Protein AF-Q9WVG3-F1 (afdb_monomer_lite)

pLDDT: mean 73.04, std 17.72, range [33.62, 93.12]

Radius of gyration: 22.83 Å; chains: 1; bounding box: 52×30×74 Å

Secondary structure (DSSP, 8-state):
-HHHHHHHHHHHHHHHHHHHHHHHHHHHHHHHHHHHHHHHHHHHHHHTTT-----S---------TTHHHHHHTTT--EEEEEEEEEGGGHHHHHHHHHHHHTTSEEEEEEE-SS-EEPTTT--EE-EEEEEEEEESHHHHHHHHHHHT-

Sequence (150 aa):
LEMQEQLQKLEVELREVTKNKEKLRKNLLELVEYTHMLRVTKTFLKRNVEFEPTYEEFPALESDSLLDYSCMQRLGAKLGFVSGLIQQGKVEAFERMLWRACKGYTIVTYAELDEALEDPETGEVIKWYVFLISFWGEQIGHKVKKICDC

Structure (mmCIF, N/CA/C/O backbone):
data_AF-Q9WVG3-F1
#
_entry.id   AF-Q9WVG3-F1
#
loop_
_atom_site.group_PDB
_atom_site.id
_atom_site.type_symbol
_atom_site.label_atom_id
_atom_site.label_alt_id
_atom_site.label_comp_id
_atom_site.label_asym_id
_atom_site.label_entity_id
_atom_site.label_seq_id
_atom_site.pdbx_PDB_ins_code
_atom_site.Cartn_x
_atom_site.Cartn_y
_atom_site.Cartn_z
_atom_site.occupancy
_atom_site.B_iso_or_equiv
_atom_site.auth_seq_id
_atom_site.auth_comp_id
_atom_site.auth_asym_id
_atom_site.auth_atom_id
_atom_site.pdbx_PDB_model_num
ATOM 1 N N . LEU A 1 1 ? -24.830 7.443 47.842 1.00 69.06 1 LEU A N 1
ATOM 2 C CA . LEU A 1 1 ? -23.564 8.131 47.511 1.00 69.06 1 LEU A CA 1
ATOM 3 C C . LEU A 1 1 ? -22.524 7.111 47.056 1.00 69.06 1 LEU A C 1
ATOM 5 O O . LEU A 1 1 ? -22.271 7.087 45.864 1.00 69.06 1 LEU A O 1
ATOM 9 N N . GLU A 1 2 ? -22.081 6.171 47.900 1.00 81.44 2 GLU A N 1
ATOM 10 C CA . GLU A 1 2 ? -21.137 5.101 47.489 1.00 81.44 2 GLU A CA 1
ATOM 11 C C . GLU A 1 2 ? -21.613 4.277 46.280 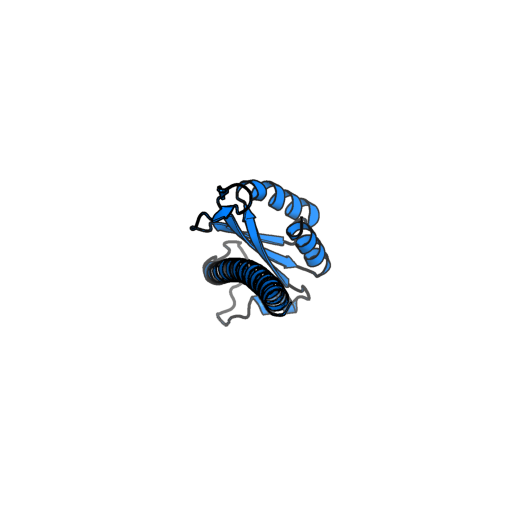1.00 81.44 2 GLU A C 1
ATOM 13 O O . GLU A 1 2 ? -20.867 4.056 45.332 1.00 81.44 2 GLU A O 1
ATOM 18 N N . MET A 1 3 ? -22.888 3.875 46.262 1.00 78.81 3 MET A N 1
ATOM 19 C CA . MET A 1 3 ? -23.456 3.096 45.151 1.00 78.81 3 MET A CA 1
ATOM 20 C C . MET A 1 3 ? -23.448 3.870 43.819 1.00 78.81 3 MET A C 1
ATOM 22 O O . MET A 1 3 ? -23.357 3.276 42.752 1.00 78.81 3 MET A O 1
ATOM 26 N N . GLN A 1 4 ? -23.519 5.202 43.883 1.00 80.38 4 GLN A N 1
ATOM 27 C CA . GLN A 1 4 ? -23.542 6.086 42.719 1.00 80.38 4 GLN A CA 1
ATOM 28 C C . GLN A 1 4 ? -22.118 6.332 42.193 1.00 80.38 4 GLN A C 1
ATOM 30 O O . GLN A 1 4 ? -21.905 6.319 40.984 1.00 80.38 4 GLN A O 1
ATOM 35 N N . GLU A 1 5 ? -21.135 6.444 43.092 1.00 87.19 5 GLU A N 1
ATOM 36 C CA . GLU A 1 5 ? -19.707 6.480 42.747 1.00 87.19 5 GLU A CA 1
ATOM 37 C C . GLU A 1 5 ? -19.227 5.161 42.131 1.00 87.19 5 GLU A C 1
ATOM 39 O O . GLU A 1 5 ? -18.489 5.174 41.147 1.00 87.19 5 GLU A O 1
ATOM 44 N N . GLN A 1 6 ? -19.675 4.013 42.654 1.00 85.81 6 GLN A N 1
ATOM 45 C CA . GLN A 1 6 ? -19.346 2.708 42.070 1.00 85.81 6 GLN A CA 1
ATOM 46 C C . GLN A 1 6 ? -19.910 2.547 4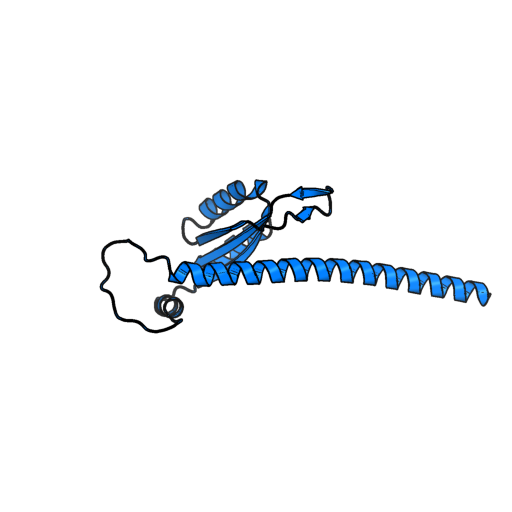0.657 1.00 85.81 6 GLN A C 1
ATOM 48 O O . GLN A 1 6 ? -19.218 2.039 39.776 1.00 85.81 6 GLN A O 1
ATOM 53 N N . LEU A 1 7 ? -21.136 3.018 40.422 1.00 86.75 7 LEU A N 1
ATOM 54 C CA . LEU A 1 7 ? -21.773 2.980 39.106 1.00 86.75 7 LEU A CA 1
ATOM 55 C C . LEU A 1 7 ? -21.022 3.870 38.106 1.00 86.75 7 LEU A C 1
ATOM 57 O O . LEU A 1 7 ? -20.718 3.435 36.999 1.00 86.75 7 LEU A O 1
ATOM 61 N N . GLN A 1 8 ? -20.637 5.076 38.531 1.00 88.56 8 GLN A N 1
ATOM 62 C CA . GLN A 1 8 ? -19.866 6.008 37.710 1.00 88.56 8 GLN A CA 1
ATOM 63 C C . GLN A 1 8 ? -18.463 5.467 37.391 1.00 88.56 8 GLN A C 1
ATOM 65 O O . GLN A 1 8 ? -17.984 5.608 36.267 1.00 88.56 8 GLN A O 1
ATOM 70 N N . LYS A 1 9 ? -17.822 4.783 38.347 1.00 89.81 9 LYS A N 1
ATOM 71 C CA . LYS A 1 9 ? -16.535 4.113 38.129 1.00 89.81 9 LYS A CA 1
ATOM 72 C C . LYS A 1 9 ? -16.651 2.959 37.129 1.00 89.81 9 LYS A C 1
ATOM 74 O O . LYS A 1 9 ? -15.851 2.895 36.199 1.00 89.81 9 LYS A O 1
ATOM 79 N N . LEU A 1 10 ? -17.664 2.097 37.271 1.00 85.88 10 LEU A N 1
ATOM 80 C CA . LEU A 1 10 ? -17.919 1.023 36.306 1.00 85.88 10 LEU A CA 1
ATOM 81 C C . LEU A 1 10 ? -18.215 1.571 34.905 1.00 85.88 10 LEU A C 1
ATOM 83 O O . LEU A 1 10 ? -17.767 0.989 33.924 1.00 85.88 10 LEU A O 1
ATOM 87 N N . GLU A 1 11 ? -18.946 2.682 34.791 1.00 89.75 11 GLU A N 1
ATOM 88 C CA . GLU A 1 11 ? -19.243 3.296 33.493 1.00 89.75 11 GLU A CA 1
ATOM 89 C C . GLU A 1 11 ? -17.966 3.778 32.786 1.00 89.75 11 GLU A C 1
ATOM 91 O O . GLU A 1 11 ? -17.796 3.566 31.581 1.00 89.75 11 GLU A O 1
ATOM 96 N N . VAL A 1 12 ? -17.043 4.391 33.534 1.00 91.62 12 VAL A N 1
ATOM 97 C CA . VAL A 1 12 ? -15.739 4.824 33.012 1.00 91.62 12 VAL A CA 1
ATOM 98 C C . VAL A 1 12 ? -14.903 3.620 32.582 1.00 91.62 12 VAL A C 1
ATOM 100 O O . VAL A 1 12 ? -14.422 3.596 31.450 1.00 91.62 12 VAL A O 1
ATOM 103 N N . GLU A 1 13 ? -14.795 2.592 33.426 1.00 91.38 13 GLU A N 1
ATOM 104 C CA . GLU A 1 13 ? -14.056 1.365 33.102 1.00 91.38 13 GLU A CA 1
ATOM 105 C C . GLU A 1 13 ? -14.631 0.672 31.858 1.00 91.38 13 GLU A C 1
ATOM 107 O O . GLU A 1 13 ? -13.891 0.272 30.959 1.00 91.38 13 GLU A O 1
ATOM 112 N N . LEU A 1 14 ? -15.958 0.583 31.740 1.00 88.12 14 LEU A N 1
ATOM 113 C CA . LEU A 1 14 ? -16.615 -0.054 30.599 1.00 88.12 14 LEU A CA 1
ATOM 114 C C . LEU A 1 14 ? -16.407 0.742 29.301 1.00 88.12 14 LEU A C 1
ATOM 116 O O . LEU A 1 14 ? -16.197 0.158 28.231 1.00 88.12 14 LEU A O 1
ATOM 120 N N . ARG A 1 15 ? -16.397 2.077 29.387 1.00 90.56 15 ARG A N 1
ATOM 121 C CA . ARG A 1 15 ? -16.074 2.970 28.264 1.00 90.56 15 ARG A CA 1
ATOM 122 C C . ARG A 1 15 ? -14.621 2.806 27.820 1.00 90.56 15 ARG A C 1
ATOM 124 O O . ARG A 1 15 ? -14.352 2.724 26.620 1.00 90.56 15 ARG A O 1
ATOM 131 N N . GLU A 1 16 ? -13.691 2.711 28.765 1.00 93.12 16 GLU A N 1
ATOM 132 C CA . GLU A 1 16 ? -12.275 2.466 28.483 1.00 93.12 16 GLU A CA 1
ATOM 133 C C . GLU A 1 16 ? -12.047 1.088 27.856 1.00 93.12 16 GLU A C 1
ATOM 135 O O . GLU A 1 16 ? -11.362 0.986 26.836 1.00 93.12 16 GLU A O 1
ATOM 140 N N . VAL A 1 17 ? -12.672 0.034 28.390 1.00 91.31 17 VAL A N 1
ATOM 141 C CA . VAL A 1 17 ? -12.598 -1.321 27.823 1.00 91.31 17 VAL A CA 1
ATOM 142 C C . VAL A 1 17 ? -13.161 -1.352 26.404 1.00 91.31 17 VAL A C 1
ATOM 144 O O . VAL A 1 17 ? -12.558 -1.965 25.523 1.00 91.31 17 VAL A O 1
ATOM 147 N N . THR A 1 18 ? -14.269 -0.656 26.144 1.00 90.88 18 THR A N 1
ATOM 148 C CA . THR A 1 18 ? -14.864 -0.580 24.800 1.00 90.88 18 THR A CA 1
ATOM 149 C C . THR A 1 18 ? -13.916 0.101 23.814 1.00 90.88 18 THR A C 1
ATOM 151 O O . THR A 1 18 ? -13.612 -0.458 22.759 1.00 90.88 18 THR A O 1
ATOM 154 N N . LYS A 1 19 ? -13.347 1.249 24.196 1.00 92.31 19 LYS A N 1
ATOM 155 C CA . LYS A 1 19 ? -12.348 1.960 23.389 1.00 92.31 19 LYS A CA 1
ATOM 156 C C . LYS A 1 19 ? -11.106 1.102 23.124 1.00 92.31 19 LYS A C 1
ATOM 158 O O . LYS A 1 19 ? -10.579 1.085 22.011 1.00 92.31 19 LYS A O 1
ATOM 163 N N . ASN A 1 20 ? -10.644 0.364 24.132 1.00 91.75 20 ASN A N 1
ATOM 164 C CA . ASN A 1 20 ? -9.507 -0.542 24.000 1.00 91.75 20 ASN A CA 1
ATOM 165 C C . ASN A 1 20 ? -9.821 -1.700 23.048 1.00 91.75 20 ASN A C 1
ATOM 167 O O . ASN A 1 20 ? -8.998 -2.011 22.190 1.00 91.75 20 ASN A O 1
ATOM 171 N N . LYS A 1 21 ? -11.017 -2.293 23.140 1.00 89.94 21 LYS A N 1
ATOM 172 C CA . LYS A 1 21 ? -11.489 -3.348 22.233 1.00 89.94 21 LYS A CA 1
ATOM 173 C C . LYS A 1 21 ? -11.512 -2.875 20.780 1.00 89.94 21 LYS A C 1
ATOM 175 O O . LYS A 1 21 ? -11.033 -3.591 19.904 1.00 89.94 21 LYS A O 1
ATOM 180 N N . GLU A 1 22 ? -12.038 -1.682 20.517 1.00 89.00 22 GLU A N 1
ATOM 181 C CA . GLU A 1 22 ? -12.064 -1.102 19.168 1.00 89.00 22 GLU A CA 1
ATOM 182 C C . GLU A 1 22 ? -10.653 -0.872 18.623 1.00 89.00 22 GLU A C 1
ATOM 184 O O . GLU A 1 22 ? -10.357 -1.247 17.488 1.00 89.00 22 GLU A O 1
ATOM 189 N N . LYS A 1 23 ? -9.755 -0.321 19.448 1.00 88.56 23 LYS A N 1
ATOM 190 C CA . LYS A 1 23 ? -8.351 -0.113 19.075 1.00 88.56 23 LYS A CA 1
ATOM 191 C C . LYS A 1 23 ? -7.642 -1.433 18.764 1.00 88.56 23 LYS A C 1
ATOM 193 O O . LYS A 1 23 ? -6.954 -1.533 17.755 1.00 88.56 23 LYS A O 1
ATOM 198 N N . LEU A 1 24 ? -7.840 -2.455 19.598 1.00 88.00 24 LEU A N 1
ATOM 199 C CA . LEU A 1 24 ? -7.306 -3.800 19.372 1.00 88.00 24 LEU A CA 1
ATOM 200 C C . LEU A 1 24 ? -7.822 -4.406 18.066 1.00 88.00 24 LEU A C 1
ATOM 202 O O . LEU A 1 24 ? -7.043 -5.003 17.330 1.00 88.00 24 LEU A O 1
ATOM 206 N N . ARG A 1 25 ? -9.109 -4.223 17.754 1.00 83.69 25 ARG A N 1
ATOM 207 C CA . ARG A 1 25 ? -9.699 -4.712 16.504 1.00 83.69 25 ARG A CA 1
ATOM 208 C C . ARG A 1 25 ? -9.075 -4.035 15.281 1.00 83.69 25 ARG A C 1
ATOM 210 O O . ARG A 1 25 ? -8.740 -4.739 14.337 1.00 83.69 25 ARG A O 1
ATOM 217 N N . LYS A 1 26 ? -8.868 -2.713 15.318 1.00 78.31 26 LYS A N 1
ATOM 218 C CA . LYS A 1 26 ? -8.169 -1.978 14.247 1.00 78.31 26 LYS A CA 1
ATOM 219 C C . LYS A 1 26 ? -6.737 -2.478 14.063 1.00 78.31 26 LYS A C 1
ATOM 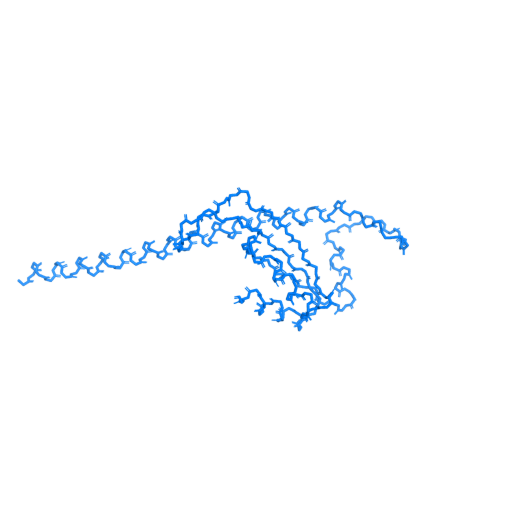221 O O . LYS A 1 26 ? -6.381 -2.887 12.966 1.00 78.31 26 LYS A O 1
ATOM 226 N N . ASN A 1 27 ? -5.973 -2.567 15.152 1.00 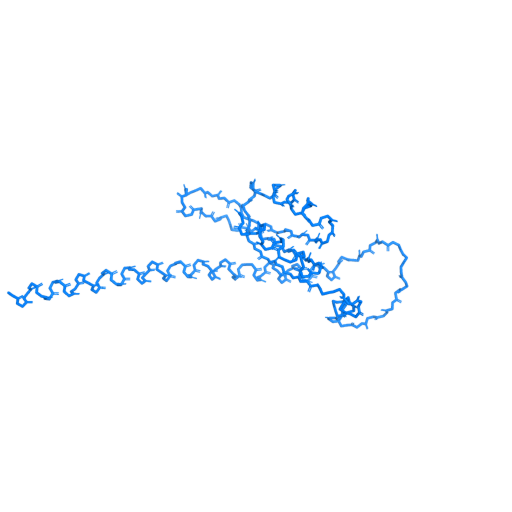83.44 27 ASN A N 1
ATOM 227 C CA . ASN A 1 27 ? -4.600 -3.075 15.109 1.00 83.44 27 ASN A CA 1
ATOM 228 C C . ASN A 1 27 ? -4.523 -4.505 14.549 1.00 83.44 27 ASN A C 1
ATOM 230 O O . ASN A 1 27 ? -3.576 -4.848 13.849 1.00 83.44 27 ASN A O 1
ATOM 234 N N . LEU A 1 28 ? -5.500 -5.359 14.872 1.00 81.50 28 LEU A N 1
ATOM 235 C CA . LEU A 1 28 ? -5.550 -6.723 14.352 1.00 81.50 28 LEU A CA 1
ATOM 236 C C .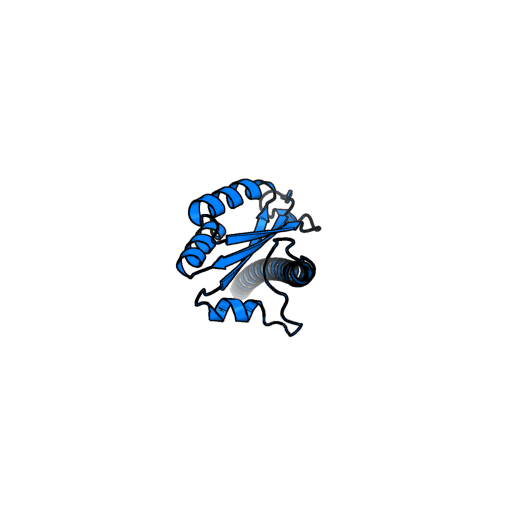 LEU A 1 28 ? -5.772 -6.735 12.836 1.00 81.50 28 LEU A C 1
ATOM 238 O O . LEU A 1 28 ? -5.088 -7.489 12.151 1.00 81.50 28 LEU A O 1
ATOM 242 N N . LEU A 1 29 ? -6.679 -5.902 12.319 1.00 73.12 29 LEU A N 1
ATOM 243 C CA . LEU A 1 29 ? -6.911 -5.780 10.875 1.00 73.12 29 LEU A CA 1
ATOM 244 C C . LEU A 1 29 ? -5.649 -5.291 10.153 1.00 73.12 29 LEU A C 1
ATOM 246 O O . LEU A 1 29 ? -5.194 -5.956 9.225 1.00 73.12 29 LEU A O 1
ATOM 250 N N . GLU A 1 30 ? -5.011 -4.232 10.660 1.00 76.69 30 GLU A N 1
ATOM 251 C CA . GLU A 1 30 ? -3.747 -3.709 10.117 1.00 76.69 30 GLU A CA 1
ATOM 252 C C . GLU A 1 30 ? -2.645 -4.787 10.083 1.00 76.69 30 GLU A C 1
ATOM 254 O O . GLU A 1 30 ? -1.907 -4.923 9.106 1.00 76.69 30 GLU A O 1
ATOM 259 N N . LEU A 1 31 ? -2.537 -5.608 11.135 1.00 76.94 31 LEU A N 1
ATOM 260 C CA . LEU A 1 31 ? -1.558 -6.701 11.203 1.00 76.94 31 LEU A CA 1
ATOM 261 C C . LEU A 1 31 ? -1.870 -7.847 10.230 1.00 76.94 31 LEU A C 1
ATOM 263 O O . LEU A 1 31 ? -0.945 -8.456 9.679 1.00 76.94 31 LEU A O 1
ATOM 267 N N . VAL A 1 32 ? -3.148 -8.162 10.016 1.00 75.69 32 VAL A N 1
ATOM 268 C CA . VAL A 1 32 ? -3.580 -9.178 9.045 1.00 75.69 32 VAL A CA 1
ATOM 269 C C . VAL A 1 32 ? -3.266 -8.717 7.625 1.00 75.69 32 VAL A C 1
ATOM 271 O O . VAL A 1 32 ? -2.672 -9.484 6.862 1.00 75.69 32 VAL A O 1
ATOM 274 N N . GLU A 1 33 ? -3.578 -7.467 7.291 1.00 75.19 33 GLU A N 1
ATOM 275 C CA . GLU A 1 33 ? -3.224 -6.848 6.009 1.00 75.19 33 GLU A CA 1
ATOM 276 C C . GLU A 1 33 ? -1.708 -6.871 5.786 1.00 75.19 33 GLU A C 1
ATOM 278 O O . GLU A 1 33 ? -1.224 -7.315 4.740 1.00 75.19 33 GLU A O 1
ATOM 283 N N . TYR A 1 34 ? -0.936 -6.488 6.807 1.00 75.00 34 TYR A N 1
ATOM 284 C CA . TYR A 1 34 ? 0.522 -6.498 6.746 1.00 75.00 34 TYR A CA 1
ATOM 285 C C . TYR A 1 34 ? 1.089 -7.907 6.514 1.00 75.00 34 TYR A C 1
ATOM 287 O O . TYR A 1 34 ? 2.007 -8.102 5.712 1.00 75.00 34 TYR A O 1
ATOM 295 N N . THR A 1 35 ? 0.515 -8.918 7.169 1.00 74.94 35 THR A N 1
ATOM 296 C CA . THR A 1 35 ? 0.924 -10.321 7.007 1.00 74.94 35 THR A CA 1
ATOM 297 C C . THR A 1 35 ? 0.668 -10.819 5.583 1.00 74.94 35 THR A C 1
ATOM 299 O O . THR A 1 35 ? 1.533 -11.480 4.996 1.00 74.94 35 THR A O 1
ATOM 302 N N . HIS A 1 36 ? -0.484 -10.473 5.003 1.00 70.69 36 HIS A N 1
ATOM 303 C CA . HIS A 1 36 ? -0.813 -10.798 3.616 1.00 70.69 36 HIS A CA 1
ATOM 304 C C . HIS A 1 36 ? 0.144 -10.118 2.639 1.00 70.69 36 HIS A C 1
ATOM 306 O O . HIS A 1 36 ? 0.736 -10.788 1.789 1.00 70.69 36 HIS A O 1
ATOM 312 N N . MET A 1 37 ? 0.393 -8.823 2.828 1.00 73.12 37 MET A N 1
ATOM 313 C CA . MET A 1 37 ? 1.343 -8.066 2.020 1.00 73.12 37 MET A CA 1
ATOM 314 C C . MET A 1 37 ? 2.747 -8.683 2.062 1.00 73.12 37 MET A C 1
ATOM 316 O O . MET A 1 37 ? 3.372 -8.852 1.018 1.00 73.12 37 MET A O 1
ATOM 320 N N . LEU A 1 38 ? 3.252 -9.093 3.232 1.00 71.94 38 LEU A N 1
ATOM 321 C CA . LEU A 1 38 ? 4.561 -9.749 3.326 1.00 71.94 38 LEU A CA 1
ATOM 322 C C . LEU A 1 38 ? 4.604 -11.106 2.612 1.00 71.94 38 LEU A C 1
ATOM 324 O O . LEU A 1 38 ? 5.624 -11.449 2.008 1.00 71.94 38 LEU A O 1
ATOM 328 N N . ARG A 1 39 ? 3.527 -11.897 2.674 1.00 71.69 39 ARG A N 1
ATOM 329 C CA . ARG A 1 39 ? 3.445 -13.196 1.986 1.00 71.69 39 ARG A CA 1
ATOM 330 C C . ARG A 1 39 ? 3.484 -13.018 0.467 1.00 71.69 39 ARG A C 1
ATOM 332 O O . ARG A 1 39 ? 4.222 -13.726 -0.222 1.00 71.69 39 ARG A O 1
ATOM 339 N N . VAL A 1 40 ? 2.737 -12.045 -0.039 1.00 69.19 40 VAL A N 1
ATOM 340 C CA . VAL A 1 40 ? 2.652 -11.742 -1.469 1.00 69.19 40 VAL A CA 1
ATOM 341 C C . VAL A 1 40 ? 3.954 -11.109 -1.975 1.00 69.19 40 VAL A C 1
ATOM 343 O O . VAL A 1 40 ? 4.517 -11.576 -2.963 1.00 69.19 40 VAL A O 1
ATOM 346 N N . THR A 1 41 ? 4.542 -10.171 -1.227 1.00 65.50 41 THR A N 1
ATOM 347 C CA . THR A 1 41 ? 5.847 -9.569 -1.556 1.00 65.50 41 THR A CA 1
ATOM 348 C C . THR A 1 41 ? 6.982 -10.590 -1.611 1.00 65.50 41 THR A C 1
ATOM 350 O O . THR A 1 41 ? 7.809 -10.548 -2.522 1.00 65.50 41 THR A O 1
ATOM 353 N N . LYS A 1 42 ? 6.996 -11.580 -0.708 1.00 65.00 42 LYS A N 1
ATOM 354 C CA . LYS A 1 42 ? 7.941 -12.709 -0.793 1.00 65.00 42 LYS A CA 1
ATOM 355 C C . LYS A 1 42 ? 7.778 -13.518 -2.080 1.00 65.00 42 LYS A C 1
ATOM 357 O O . LYS A 1 42 ? 8.760 -14.062 -2.578 1.00 65.00 42 LYS A O 1
ATOM 362 N N . THR A 1 43 ? 6.561 -13.605 -2.608 1.00 63.44 43 THR A N 1
ATOM 363 C CA . THR A 1 43 ? 6.282 -14.305 -3.866 1.00 63.44 43 THR A CA 1
ATOM 364 C C . THR A 1 43 ? 6.807 -13.510 -5.058 1.00 63.44 43 THR A C 1
ATOM 366 O O . THR A 1 43 ? 7.438 -14.105 -5.924 1.00 63.44 43 THR A O 1
ATOM 369 N N . PHE A 1 44 ? 6.658 -12.180 -5.076 1.00 63.97 44 PHE A N 1
ATOM 370 C CA . PHE A 1 44 ? 7.257 -11.335 -6.121 1.00 63.97 44 PHE A CA 1
ATOM 371 C C . PHE A 1 44 ? 8.779 -11.423 -6.154 1.00 63.97 44 PHE A C 1
ATOM 373 O O . PHE A 1 44 ? 9.359 -11.567 -7.226 1.00 63.97 44 PHE A O 1
ATOM 380 N N . LEU A 1 45 ? 9.423 -11.397 -4.984 1.00 61.16 45 LEU A N 1
ATOM 381 C CA . LEU A 1 45 ? 10.877 -11.514 -4.910 1.00 61.16 45 LEU A CA 1
ATOM 382 C C . LEU A 1 45 ? 11.367 -12.856 -5.471 1.00 61.16 45 LEU A C 1
ATOM 384 O O . LEU A 1 45 ? 12.393 -12.893 -6.134 1.00 61.16 45 LEU A O 1
ATOM 388 N N . LYS A 1 46 ? 10.621 -13.945 -5.240 1.00 59.09 46 LYS A N 1
ATOM 389 C CA . LYS A 1 46 ? 10.934 -15.266 -5.806 1.00 59.09 46 LYS A CA 1
ATOM 390 C C . LYS A 1 46 ? 10.666 -15.342 -7.310 1.00 59.09 46 LYS A C 1
ATOM 392 O O . LYS A 1 46 ? 11.499 -15.870 -8.031 1.00 59.09 46 LYS A O 1
ATOM 397 N N . ARG A 1 47 ? 9.541 -14.799 -7.790 1.00 51.41 47 ARG A N 1
ATOM 398 C CA . ARG A 1 47 ? 9.161 -14.839 -9.215 1.00 51.41 47 ARG A CA 1
ATOM 399 C C . ARG A 1 47 ? 10.117 -14.048 -10.107 1.00 51.41 47 ARG A C 1
ATOM 401 O O . ARG A 1 47 ? 10.377 -14.459 -11.229 1.00 51.41 47 ARG A O 1
ATOM 408 N N . ASN A 1 48 ? 10.678 -12.951 -9.600 1.00 48.69 48 ASN A N 1
ATOM 409 C CA . ASN A 1 48 ? 11.683 -12.171 -10.326 1.00 48.69 48 ASN A CA 1
ATOM 410 C C . ASN A 1 48 ? 13.014 -12.919 -10.523 1.00 48.69 48 ASN A C 1
ATOM 412 O O . ASN A 1 48 ? 13.809 -12.494 -11.348 1.00 48.69 48 ASN A O 1
ATOM 416 N N . VAL A 1 49 ? 13.253 -14.027 -9.809 1.00 47.50 49 VAL A N 1
ATOM 417 C CA . VAL A 1 49 ? 14.405 -14.917 -10.055 1.00 47.50 49 VAL A CA 1
ATOM 418 C C . VAL A 1 49 ? 14.155 -15.837 -11.262 1.00 47.50 49 VAL A C 1
ATOM 420 O O . VAL A 1 49 ? 15.101 -16.348 -11.844 1.00 47.50 49 VAL A O 1
ATOM 423 N N . GLU A 1 50 ? 12.896 -16.028 -11.672 1.00 39.94 50 GLU A N 1
ATOM 424 C CA . GLU A 1 50 ? 12.509 -16.882 -12.809 1.00 39.94 50 GLU A CA 1
ATOM 425 C C . GLU A 1 50 ? 12.261 -16.085 -14.105 1.00 39.94 50 GLU A C 1
ATOM 427 O O . GLU A 1 50 ? 12.143 -16.677 -15.177 1.00 39.94 50 GLU A O 1
ATOM 432 N N . PHE A 1 51 ? 12.187 -14.749 -14.035 1.00 39.38 51 PHE A N 1
ATOM 433 C CA . PHE A 1 51 ? 12.040 -13.889 -15.210 1.00 39.38 51 PHE A CA 1
ATOM 434 C C . PHE A 1 51 ? 13.418 -13.603 -15.822 1.00 39.38 51 PHE A C 1
ATOM 436 O O . PHE A 1 51 ? 14.005 -12.547 -15.602 1.00 39.38 51 PHE A O 1
ATOM 443 N N . GLU A 1 52 ? 13.932 -14.569 -16.584 1.00 35.44 52 GLU A N 1
ATOM 444 C CA . GLU A 1 52 ? 14.995 -14.353 -17.572 1.00 35.44 52 GLU A CA 1
ATOM 445 C C . GLU A 1 52 ? 14.579 -13.192 -18.496 1.00 35.44 52 GLU A C 1
ATOM 447 O O . GLU A 1 52 ? 13.581 -13.308 -19.222 1.00 35.44 52 GLU A O 1
ATOM 452 N N . PRO A 1 53 ? 15.278 -12.044 -18.481 1.00 41.00 53 PRO A N 1
ATOM 453 C CA . PRO A 1 53 ? 15.008 -10.993 -19.435 1.00 41.00 53 PRO A CA 1
ATOM 454 C C . PRO A 1 53 ? 15.535 -11.472 -20.786 1.00 41.00 53 PRO A C 1
ATOM 456 O O . PRO A 1 53 ? 16.727 -11.403 -21.059 1.00 41.00 53 PRO A O 1
ATOM 459 N N . THR A 1 54 ? 14.644 -11.909 -21.677 1.00 34.88 54 THR A N 1
ATOM 460 C CA . THR A 1 54 ? 14.942 -11.921 -23.115 1.00 34.88 54 THR A CA 1
ATOM 461 C C . THR A 1 54 ? 14.997 -10.469 -23.606 1.00 34.88 54 THR A C 1
ATOM 463 O O . THR A 1 54 ? 14.098 -9.980 -24.282 1.00 34.88 54 THR A O 1
ATOM 466 N N . TYR A 1 55 ? 16.033 -9.745 -23.197 1.00 40.38 55 TYR A N 1
ATOM 467 C CA . TYR A 1 55 ? 16.525 -8.563 -23.883 1.00 40.38 55 TYR A CA 1
ATOM 468 C C . TYR A 1 55 ? 17.918 -8.943 -24.353 1.00 40.38 55 TYR A C 1
ATOM 470 O O . TYR A 1 55 ? 18.792 -9.249 -23.545 1.00 40.38 55 TYR A O 1
ATOM 478 N N . GLU A 1 56 ? 18.074 -9.034 -25.669 1.00 42.72 56 GLU A N 1
ATOM 479 C CA . GLU A 1 56 ? 19.342 -9.397 -26.276 1.00 42.72 56 GLU A CA 1
ATOM 480 C C . GLU A 1 56 ? 20.461 -8.456 -25.807 1.00 42.72 56 GLU A C 1
ATOM 482 O O . GLU A 1 56 ? 20.281 -7.240 -25.724 1.00 42.72 56 GLU A O 1
ATOM 487 N N . GLU A 1 57 ? 21.621 -9.073 -25.568 1.00 41.66 57 GLU A N 1
ATOM 488 C CA . GLU A 1 57 ? 22.949 -8.456 -25.565 1.00 41.66 57 GLU A CA 1
ATOM 489 C C . GLU A 1 57 ? 23.459 -7.840 -24.244 1.00 41.66 57 GLU A C 1
ATOM 491 O O . GLU A 1 57 ? 23.777 -6.660 -24.169 1.00 41.66 57 GLU A O 1
ATOM 496 N N . PHE A 1 58 ? 23.692 -8.679 -23.225 1.00 35.09 58 PHE A N 1
ATOM 497 C CA . PHE A 1 58 ? 24.851 -8.520 -22.326 1.00 35.09 58 PHE A CA 1
ATOM 498 C C . PHE A 1 58 ? 25.477 -9.892 -22.007 1.00 35.09 58 PHE A C 1
ATOM 500 O O . PHE A 1 58 ? 24.739 -10.869 -21.865 1.00 35.09 58 PHE A O 1
ATOM 507 N N . PRO A 1 59 ? 26.819 -10.021 -21.919 1.00 38.03 59 PRO A N 1
ATOM 508 C CA . PRO A 1 59 ? 27.463 -11.317 -21.739 1.00 38.03 59 PRO A CA 1
ATOM 509 C C . PRO A 1 59 ? 27.193 -11.853 -20.334 1.00 38.03 59 PRO A C 1
ATOM 511 O O . PRO A 1 59 ? 27.449 -11.168 -19.342 1.00 38.03 59 PRO A O 1
ATOM 514 N N . ALA A 1 60 ? 26.713 -13.093 -20.271 1.00 41.16 60 ALA A N 1
ATOM 515 C CA . ALA A 1 60 ? 26.503 -13.832 -19.038 1.00 41.16 60 ALA A CA 1
ATOM 516 C C . ALA A 1 60 ? 27.821 -13.966 -18.263 1.00 41.16 60 ALA A C 1
ATOM 518 O O . ALA A 1 60 ? 28.770 -14.588 -18.745 1.00 41.16 60 ALA A O 1
ATOM 519 N N . LEU A 1 61 ? 27.865 -13.402 -17.055 1.00 38.38 61 LEU A N 1
ATOM 520 C CA . LEU A 1 61 ? 28.873 -13.748 -16.064 1.00 38.38 61 LEU A CA 1
ATOM 521 C C . LEU A 1 61 ? 28.175 -14.440 -14.895 1.00 38.38 61 LEU A C 1
ATOM 523 O O . LEU A 1 61 ? 27.454 -13.824 -14.121 1.00 38.38 61 LEU A O 1
ATOM 527 N N . GLU A 1 62 ? 28.365 -15.752 -14.914 1.00 35.66 62 GLU A N 1
ATOM 528 C CA . GLU A 1 62 ? 28.322 -16.761 -13.862 1.00 35.66 62 GLU A CA 1
ATOM 529 C C . GLU A 1 62 ? 27.701 -16.409 -12.502 1.00 35.66 62 GLU A C 1
ATOM 531 O O . GLU A 1 62 ? 28.023 -15.431 -11.832 1.00 35.66 62 GLU A O 1
ATOM 536 N N . SER A 1 63 ? 26.859 -17.350 -12.080 1.00 50.59 63 SER A N 1
ATOM 537 C CA . SER A 1 63 ? 26.204 -17.474 -10.789 1.00 50.59 63 SER A CA 1
ATOM 538 C C . SER A 1 63 ? 27.043 -17.010 -9.595 1.00 50.59 63 SER A C 1
ATOM 540 O O . SER A 1 63 ? 28.002 -17.684 -9.221 1.00 50.59 63 SER A O 1
ATOM 542 N N . ASP A 1 64 ? 26.575 -15.971 -8.903 1.00 33.62 64 ASP A N 1
ATOM 543 C CA . ASP A 1 64 ? 26.521 -15.993 -7.445 1.00 33.62 64 ASP A CA 1
ATOM 544 C C . ASP A 1 64 ? 25.520 -14.965 -6.890 1.00 33.62 64 ASP A C 1
ATOM 546 O O . ASP A 1 64 ? 25.560 -13.776 -7.202 1.00 33.62 64 ASP A O 1
ATOM 550 N N . SER A 1 65 ? 24.721 -15.449 -5.943 1.00 39.28 65 SER A N 1
ATOM 551 C CA . SER A 1 65 ? 24.222 -14.686 -4.807 1.00 39.28 65 SER A CA 1
ATOM 552 C C . SER A 1 65 ? 23.114 -13.647 -5.016 1.00 39.28 65 SER A C 1
ATOM 554 O O . SER A 1 65 ? 22.879 -13.054 -6.061 1.00 39.28 65 SER A O 1
ATOM 556 N N . LEU A 1 66 ? 22.456 -13.409 -3.889 1.00 44.84 66 LEU A N 1
ATOM 557 C CA . LEU A 1 66 ? 21.429 -12.446 -3.490 1.00 44.84 66 LEU A CA 1
ATOM 558 C C . LEU A 1 66 ? 21.808 -10.963 -3.760 1.00 44.84 66 LEU A C 1
ATOM 560 O O . LEU A 1 66 ? 21.318 -10.048 -3.102 1.00 44.84 66 LEU A O 1
ATOM 564 N N . LEU A 1 67 ? 22.725 -10.721 -4.697 1.00 46.34 67 LEU A N 1
ATOM 565 C CA . LEU A 1 67 ? 23.569 -9.544 -4.830 1.00 46.34 67 LEU A CA 1
ATOM 566 C C . LEU A 1 67 ? 23.397 -8.805 -6.155 1.00 46.34 67 LEU A C 1
ATOM 568 O O . LEU A 1 67 ? 24.034 -7.764 -6.317 1.00 46.34 67 LEU A O 1
ATOM 572 N N . ASP A 1 68 ? 22.514 -9.222 -7.059 1.00 45.62 68 ASP A N 1
ATOM 573 C CA . ASP A 1 68 ? 22.303 -8.435 -8.282 1.00 45.62 68 ASP A CA 1
ATOM 574 C C . ASP A 1 68 ? 21.596 -7.089 -7.994 1.00 45.62 68 ASP A C 1
ATOM 576 O O . ASP A 1 68 ? 21.866 -6.060 -8.616 1.00 45.62 68 ASP A O 1
ATOM 580 N N . TYR A 1 69 ? 20.847 -7.014 -6.886 1.00 45.97 69 TYR A N 1
ATOM 581 C CA . TYR A 1 69 ? 20.370 -5.744 -6.317 1.00 45.97 69 TYR A CA 1
ATOM 582 C C . TYR A 1 69 ? 21.498 -4.872 -5.732 1.00 45.97 69 TYR A C 1
ATOM 584 O O . TYR A 1 69 ? 21.407 -3.642 -5.751 1.00 45.97 69 TYR A O 1
ATOM 592 N N . SER A 1 70 ? 22.584 -5.483 -5.242 1.00 44.16 70 SER A N 1
ATOM 593 C CA . SER A 1 70 ? 23.775 -4.759 -4.769 1.00 44.16 70 SER A CA 1
ATOM 594 C C . SER A 1 70 ? 24.662 -4.292 -5.930 1.00 44.16 70 SER A C 1
ATOM 596 O O . SER A 1 70 ? 25.338 -3.267 -5.828 1.00 44.16 70 SER A O 1
ATOM 598 N N . CYS A 1 71 ? 24.609 -4.982 -7.075 1.00 41.16 71 CYS A N 1
ATOM 599 C CA . CYS A 1 71 ? 25.263 -4.545 -8.301 1.00 41.16 71 CYS A CA 1
ATOM 600 C C . CYS A 1 71 ? 24.703 -3.191 -8.770 1.00 41.16 71 CYS A C 1
ATOM 602 O O . CYS A 1 71 ? 25.472 -2.283 -9.083 1.00 41.16 71 CYS A O 1
ATOM 604 N N . MET A 1 72 ? 23.385 -2.987 -8.668 1.00 44.41 72 MET A N 1
ATOM 605 C CA . MET A 1 72 ? 22.747 -1.701 -8.983 1.00 44.41 72 MET A CA 1
ATOM 606 C C . MET A 1 72 ? 23.068 -0.577 -7.981 1.00 44.41 72 MET A C 1
ATOM 608 O O . MET A 1 72 ? 23.095 0.593 -8.365 1.00 44.41 72 MET A O 1
ATOM 612 N N . GLN A 1 73 ? 23.393 -0.900 -6.722 1.00 44.16 73 GLN A N 1
ATOM 613 C CA . GLN A 1 73 ? 23.914 0.087 -5.764 1.00 44.16 73 GLN A CA 1
ATOM 614 C C . GLN A 1 73 ? 25.329 0.569 -6.126 1.00 44.16 73 GLN A C 1
ATOM 616 O O . GLN A 1 73 ? 25.670 1.713 -5.820 1.00 44.16 73 GLN A O 1
ATOM 621 N N . ARG A 1 74 ? 26.138 -0.243 -6.829 1.00 44.19 74 ARG A N 1
ATOM 622 C CA . ARG A 1 74 ? 27.482 0.156 -7.299 1.00 44.19 74 ARG A CA 1
ATOM 623 C C . ARG A 1 74 ? 27.452 1.213 -8.413 1.00 44.19 74 ARG A C 1
ATOM 625 O O . ARG A 1 74 ? 28.446 1.904 -8.601 1.00 44.19 74 ARG A O 1
ATOM 632 N N . LEU A 1 75 ? 26.312 1.401 -9.087 1.00 51.28 75 LEU A N 1
ATOM 633 C CA . LEU A 1 75 ? 26.078 2.456 -10.089 1.00 51.28 75 LEU A CA 1
ATOM 634 C C . LEU A 1 75 ? 25.636 3.804 -9.478 1.00 51.28 75 LEU A C 1
ATOM 636 O O . LEU A 1 75 ? 25.318 4.739 -10.209 1.00 51.28 75 LEU A O 1
ATOM 640 N N . GLY A 1 76 ? 25.583 3.927 -8.144 1.00 49.16 76 GLY A N 1
ATOM 641 C CA . GLY A 1 76 ? 25.179 5.163 -7.458 1.00 49.16 76 GLY A CA 1
ATOM 642 C C . GLY A 1 76 ? 23.672 5.454 -7.494 1.00 49.16 76 GLY A C 1
ATOM 643 O O . GLY A 1 76 ? 23.221 6.458 -6.941 1.00 49.16 76 GLY A O 1
ATOM 644 N N . ALA A 1 77 ? 22.866 4.574 -8.093 1.00 57.09 77 ALA A N 1
ATOM 645 C CA . ALA A 1 77 ? 21.414 4.685 -8.097 1.00 57.09 77 ALA A CA 1
ATOM 646 C C . ALA A 1 77 ? 20.832 3.999 -6.850 1.00 57.09 77 ALA A C 1
ATOM 648 O O . ALA A 1 77 ? 20.716 2.777 -6.777 1.00 57.09 77 ALA A O 1
ATOM 649 N N . LYS A 1 78 ? 20.453 4.792 -5.841 1.00 66.81 78 LYS A N 1
ATOM 650 C CA . LYS A 1 78 ? 19.745 4.303 -4.646 1.00 66.81 78 LYS A CA 1
ATOM 651 C C . LYS A 1 78 ? 18.359 3.784 -5.054 1.00 66.81 78 LYS A C 1
ATOM 653 O O . LYS A 1 78 ? 17.446 4.580 -5.281 1.00 66.81 78 LYS A O 1
ATOM 658 N N . LEU A 1 79 ? 18.228 2.465 -5.174 1.00 75.81 79 LEU A N 1
ATOM 659 C CA . LEU A 1 79 ? 16.960 1.769 -5.394 1.00 75.81 79 LEU A CA 1
ATOM 660 C C . LEU A 1 79 ? 16.160 1.724 -4.081 1.00 75.81 79 LEU A C 1
ATOM 662 O O . LEU A 1 79 ? 16.715 1.431 -3.021 1.00 75.81 79 LEU A O 1
ATOM 666 N N . GLY A 1 80 ? 14.869 2.032 -4.149 1.00 80.00 80 GLY A N 1
ATOM 667 C CA . GLY A 1 80 ? 13.927 1.958 -3.036 1.00 80.00 80 GLY A CA 1
ATOM 668 C C . GLY A 1 80 ? 12.671 1.179 -3.414 1.00 80.00 80 GLY A C 1
ATOM 669 O O . GLY A 1 80 ? 12.365 1.014 -4.595 1.00 80.00 80 GLY A O 1
ATOM 670 N N . PHE A 1 81 ? 11.948 0.707 -2.399 1.00 83.00 81 PHE A N 1
ATOM 671 C CA . PHE A 1 81 ? 10.730 -0.080 -2.571 1.00 83.00 81 PHE A CA 1
ATOM 672 C C . PHE A 1 81 ? 9.602 0.465 -1.698 1.00 83.00 81 PHE A C 1
ATOM 674 O O . PHE A 1 81 ? 9.837 0.870 -0.559 1.00 83.00 81 PHE A O 1
ATOM 681 N N . VAL A 1 82 ? 8.381 0.456 -2.227 1.00 85.56 82 VAL A N 1
ATOM 682 C CA . VAL A 1 82 ? 7.141 0.755 -1.500 1.00 85.56 82 VAL A CA 1
ATOM 683 C C . VAL A 1 82 ? 6.117 -0.309 -1.869 1.00 85.56 82 VAL A C 1
ATOM 685 O O . VAL A 1 82 ? 5.902 -0.569 -3.047 1.00 85.56 82 VAL A O 1
ATOM 688 N N . SER A 1 83 ? 5.480 -0.920 -0.877 1.00 86.12 83 SER A N 1
ATOM 689 C CA . SER A 1 83 ? 4.380 -1.864 -1.077 1.00 86.12 83 SER A CA 1
ATOM 690 C C . SER A 1 83 ? 3.119 -1.365 -0.386 1.00 86.12 83 SER A C 1
ATOM 692 O O . SER A 1 83 ? 3.209 -0.661 0.621 1.00 86.12 83 SER A O 1
ATOM 694 N N . GLY A 1 84 ? 1.956 -1.743 -0.905 1.00 86.44 84 GLY A N 1
ATOM 695 C CA . GLY A 1 84 ? 0.672 -1.361 -0.330 1.00 86.44 84 GLY A CA 1
ATOM 696 C C . GLY A 1 84 ? -0.495 -2.148 -0.911 1.00 86.44 84 GLY A C 1
ATOM 697 O O . GLY A 1 84 ? -0.310 -3.049 -1.730 1.00 86.44 84 GLY A O 1
ATOM 698 N N . LEU A 1 85 ? -1.697 -1.797 -0.461 1.00 86.12 85 LEU A N 1
ATOM 699 C CA . LEU A 1 85 ? -2.962 -2.355 -0.926 1.00 86.12 85 LEU A CA 1
ATOM 700 C C . LEU A 1 85 ? -3.712 -1.311 -1.751 1.00 86.12 85 LEU A C 1
ATOM 702 O O . LEU A 1 85 ? -3.719 -0.128 -1.417 1.00 86.12 85 LEU A O 1
ATOM 706 N N . ILE A 1 86 ? -4.353 -1.751 -2.826 1.00 88.25 86 ILE A N 1
ATOM 707 C CA . ILE A 1 86 ? -5.174 -0.900 -3.681 1.00 88.25 86 ILE A CA 1
ATOM 708 C C . ILE A 1 86 ? -6.435 -1.644 -4.115 1.00 88.25 86 ILE A C 1
ATOM 710 O O . ILE A 1 86 ? -6.399 -2.828 -4.441 1.00 88.25 86 ILE A O 1
ATOM 714 N N . GLN A 1 87 ? -7.565 -0.944 -4.129 1.00 87.19 87 GLN A N 1
ATOM 715 C CA . GLN A 1 87 ? -8.824 -1.482 -4.644 1.00 87.19 87 GLN A CA 1
ATOM 716 C C . GLN A 1 87 ? -8.751 -1.634 -6.166 1.00 87.19 87 GLN A C 1
ATOM 718 O O . GLN A 1 87 ? -8.248 -0.736 -6.845 1.00 87.19 87 GLN A O 1
ATOM 723 N N . GLN A 1 88 ? -9.329 -2.708 -6.714 1.00 85.69 88 GLN A N 1
ATOM 724 C CA . GLN A 1 88 ? -9.338 -2.978 -8.159 1.00 85.69 88 GLN A CA 1
ATOM 725 C C . GLN A 1 88 ? -9.786 -1.766 -8.998 1.00 85.69 88 GLN A C 1
ATOM 727 O O . GLN A 1 88 ? -9.147 -1.430 -9.992 1.00 85.69 88 GLN A O 1
ATOM 732 N N . GLY A 1 89 ? -10.834 -1.056 -8.566 1.00 85.88 89 GLY A N 1
ATOM 733 C CA . GLY A 1 89 ? -11.364 0.112 -9.281 1.00 85.88 89 GLY A CA 1
ATOM 734 C C . GLY A 1 89 ? -10.428 1.329 -9.331 1.00 85.88 89 GLY A C 1
ATOM 735 O O . GLY A 1 89 ? -10.622 2.213 -10.161 1.00 85.88 89 GLY A O 1
ATOM 736 N N . LYS A 1 90 ? -9.402 1.391 -8.470 1.00 88.38 90 LYS A N 1
ATOM 737 C CA . LYS A 1 90 ? -8.446 2.512 -8.397 1.00 88.38 90 LYS A CA 1
ATOM 738 C C . LYS A 1 90 ? -7.118 2.229 -9.108 1.00 88.38 90 LYS A C 1
ATOM 740 O O . LYS A 1 90 ? -6.341 3.164 -9.310 1.00 88.38 90 LYS A O 1
ATOM 745 N N . VAL A 1 91 ? -6.869 0.984 -9.527 1.00 88.75 91 VAL A N 1
ATOM 746 C CA . VAL A 1 91 ? -5.590 0.548 -10.121 1.00 88.75 91 VAL A CA 1
ATOM 747 C C . VAL A 1 91 ? -5.210 1.388 -11.344 1.00 88.75 91 VAL A C 1
ATOM 749 O O . VAL A 1 91 ? -4.141 1.994 -11.360 1.00 88.75 91 VAL A O 1
ATOM 752 N N . GLU A 1 92 ? -6.105 1.536 -12.325 1.00 89.62 92 GLU A N 1
ATOM 753 C CA . GLU A 1 92 ? -5.796 2.264 -13.568 1.00 89.62 92 GLU A CA 1
ATOM 754 C C . GLU A 1 92 ? -5.507 3.760 -13.353 1.00 89.62 92 GLU A C 1
ATOM 756 O O . GLU A 1 92 ? -4.766 4.399 -14.110 1.00 89.62 92 GLU A O 1
ATOM 761 N N . ALA A 1 93 ? -6.155 4.378 -12.363 1.00 92.06 93 ALA A N 1
ATOM 762 C CA . ALA A 1 93 ? -5.918 5.780 -12.028 1.00 92.06 93 ALA A CA 1
ATOM 763 C C . ALA A 1 93 ? -4.541 5.950 -11.373 1.00 92.06 93 ALA A C 1
ATOM 765 O O . ALA A 1 93 ? -3.798 6.875 -11.716 1.00 92.06 93 ALA A O 1
ATOM 766 N N . PHE A 1 94 ? -4.190 5.022 -10.486 1.00 91.62 94 PHE A N 1
ATOM 767 C CA . PHE A 1 94 ? -2.915 4.987 -9.787 1.00 91.62 94 PHE A CA 1
ATOM 768 C C . PHE A 1 94 ? -1.731 4.770 -10.741 1.00 91.62 94 PHE A C 1
ATOM 770 O O . PHE A 1 94 ? -0.778 5.551 -10.713 1.00 91.62 94 PHE A O 1
ATOM 777 N N . GLU A 1 95 ? -1.819 3.806 -11.664 1.00 88.38 95 GLU A N 1
ATOM 778 C CA . GLU A 1 95 ? -0.782 3.569 -12.684 1.00 88.38 95 GLU A CA 1
ATOM 779 C C . GLU A 1 95 ? -0.539 4.803 -13.555 1.00 88.38 95 GLU A C 1
ATOM 781 O O . GLU A 1 95 ? 0.602 5.227 -13.758 1.00 88.38 95 GLU A O 1
ATOM 786 N N . ARG A 1 96 ? -1.616 5.441 -14.034 1.00 89.12 96 ARG A N 1
ATOM 787 C CA . ARG A 1 96 ? -1.506 6.670 -14.832 1.00 89.12 96 ARG A CA 1
ATOM 788 C C . ARG A 1 96 ? -0.847 7.799 -14.047 1.00 89.12 96 ARG A C 1
ATOM 790 O O . ARG A 1 96 ? -0.100 8.586 -14.633 1.00 89.12 96 ARG A O 1
ATOM 797 N N . MET A 1 97 ? -1.109 7.901 -12.745 1.00 91.25 97 MET A N 1
ATOM 798 C CA . MET A 1 97 ? -0.495 8.915 -11.891 1.00 91.25 97 MET A CA 1
ATOM 799 C C . MET A 1 97 ? 1.003 8.662 -11.709 1.00 91.25 97 MET A C 1
ATOM 801 O O . MET A 1 97 ? 1.803 9.580 -11.913 1.00 91.25 97 MET A O 1
ATOM 805 N N . LEU A 1 98 ? 1.391 7.416 -11.417 1.00 90.00 98 LEU A N 1
ATOM 806 C CA . LEU A 1 98 ? 2.794 7.010 -11.315 1.00 90.00 98 LEU A CA 1
ATOM 807 C C . LEU A 1 98 ? 3.545 7.245 -12.624 1.00 90.00 98 LEU A C 1
ATOM 809 O O . LEU A 1 98 ? 4.609 7.865 -12.612 1.00 90.00 98 LEU A O 1
ATOM 813 N N . TRP A 1 99 ? 2.963 6.848 -13.757 1.00 85.62 99 TRP A N 1
ATOM 814 C CA . TRP A 1 99 ? 3.554 7.069 -15.075 1.00 85.62 99 TRP A CA 1
ATOM 815 C C . TRP A 1 99 ? 3.803 8.557 -15.349 1.00 85.62 99 TRP A C 1
ATOM 817 O O . TRP A 1 99 ? 4.896 8.951 -15.760 1.00 85.62 99 TRP A O 1
ATOM 827 N N . ARG A 1 100 ? 2.820 9.418 -15.054 1.00 89.06 100 ARG A N 1
ATOM 828 C CA . ARG A 1 100 ? 2.935 10.872 -15.257 1.00 89.06 100 ARG A CA 1
ATOM 829 C C . ARG A 1 100 ? 3.967 11.520 -14.334 1.00 89.06 100 ARG A C 1
ATOM 831 O O . ARG A 1 100 ? 4.716 12.392 -14.776 1.00 89.06 100 ARG A O 1
ATOM 838 N N . ALA A 1 101 ? 4.007 11.122 -13.064 1.00 87.69 101 ALA A N 1
ATOM 839 C CA . ALA A 1 101 ? 4.860 11.748 -12.054 1.00 87.69 101 ALA A CA 1
ATOM 840 C C . ALA A 1 101 ? 6.315 11.252 -12.088 1.00 87.69 101 ALA A C 1
ATOM 842 O O . ALA A 1 101 ? 7.240 12.037 -11.820 1.00 87.69 101 ALA A O 1
ATOM 843 N N . CYS A 1 102 ? 6.500 9.968 -12.407 1.00 84.06 102 CYS A N 1
ATOM 844 C CA . CYS A 1 102 ? 7.766 9.249 -12.293 1.00 84.06 102 CYS A CA 1
ATOM 845 C C . CYS A 1 102 ? 8.366 8.832 -13.644 1.00 84.06 102 CYS A C 1
ATOM 847 O O . CYS A 1 102 ? 9.517 8.428 -13.652 1.00 84.06 102 CYS A O 1
ATOM 849 N N . LYS A 1 103 ? 7.656 8.965 -14.779 1.00 82.75 103 LYS A N 1
ATOM 850 C CA . LYS A 1 103 ? 8.190 8.856 -16.159 1.00 82.75 103 LYS A CA 1
ATOM 851 C C . LYS A 1 103 ? 9.144 7.669 -16.417 1.00 82.75 103 LYS A C 1
ATOM 853 O O . LYS A 1 103 ? 10.160 7.836 -17.083 1.00 82.75 103 LYS A O 1
ATOM 858 N N . GLY A 1 104 ? 8.840 6.488 -15.880 1.00 78.25 104 GLY A N 1
ATOM 859 C CA . GLY A 1 104 ? 9.657 5.280 -16.072 1.00 78.25 104 GLY A CA 1
ATOM 860 C C . GLY A 1 104 ? 10.744 5.037 -15.016 1.00 78.25 104 GLY A C 1
ATOM 861 O O . GLY A 1 104 ? 11.389 3.998 -15.052 1.00 78.25 104 GLY A O 1
ATOM 862 N N . TYR A 1 105 ? 10.902 5.912 -14.016 1.00 81.06 105 TYR A N 1
ATOM 863 C CA . TYR A 1 105 ? 11.753 5.656 -12.839 1.00 81.06 105 TYR A CA 1
ATOM 864 C C . TYR A 1 105 ? 11.089 4.746 -11.790 1.00 81.06 105 TYR A C 1
ATOM 866 O O . TYR A 1 105 ? 11.523 4.713 -10.637 1.00 81.06 105 TYR A O 1
ATOM 874 N N . THR A 1 106 ? 10.012 4.051 -12.157 1.00 83.88 106 THR A N 1
ATOM 875 C CA . THR A 1 106 ? 9.257 3.155 -11.279 1.00 83.88 106 THR A CA 1
ATOM 876 C C . THR A 1 106 ? 8.848 1.902 -12.038 1.00 83.88 106 THR A C 1
ATOM 878 O O . THR A 1 106 ? 8.305 2.015 -13.136 1.00 83.88 106 THR A O 1
ATOM 881 N N . ILE A 1 107 ? 9.018 0.738 -11.423 1.00 83.31 107 ILE A N 1
ATOM 882 C CA . ILE A 1 107 ? 8.404 -0.521 -11.852 1.00 83.31 107 ILE A CA 1
ATOM 883 C C . ILE A 1 107 ? 7.338 -0.879 -10.827 1.00 83.31 107 ILE A C 1
ATOM 885 O O . ILE A 1 107 ? 7.621 -0.870 -9.630 1.00 83.31 107 ILE A O 1
ATOM 889 N N . VAL A 1 108 ? 6.132 -1.192 -11.293 1.00 85.06 108 VAL A N 1
ATOM 890 C CA . VAL A 1 108 ? 5.030 -1.648 -10.445 1.00 85.06 108 VAL A CA 1
ATOM 891 C C . VAL A 1 108 ? 4.687 -3.088 -10.787 1.00 85.06 108 VAL A C 1
ATOM 893 O O . VAL A 1 108 ? 4.592 -3.449 -11.957 1.00 85.06 108 VAL A O 1
ATOM 896 N N . THR A 1 109 ? 4.473 -3.898 -9.759 1.00 83.56 109 THR A N 1
ATOM 897 C CA . THR A 1 109 ? 3.961 -5.262 -9.883 1.00 83.56 109 THR A CA 1
ATOM 898 C C . THR A 1 109 ? 2.730 -5.418 -9.001 1.00 83.56 109 THR A C 1
ATOM 900 O O . THR A 1 109 ? 2.737 -4.968 -7.856 1.00 83.56 109 THR A O 1
ATOM 903 N N . TYR A 1 110 ? 1.691 -6.067 -9.524 1.00 83.81 110 TYR A N 1
ATOM 904 C CA . TYR A 1 110 ? 0.439 -6.334 -8.818 1.00 83.81 110 TYR A CA 1
ATOM 905 C C . TYR A 1 110 ? 0.242 -7.828 -8.582 1.00 83.81 110 TYR A C 1
ATOM 907 O O . TYR A 1 110 ? 0.671 -8.660 -9.381 1.00 83.81 110 TYR A O 1
ATOM 915 N N . ALA A 1 111 ? -0.452 -8.162 -7.500 1.00 82.25 111 ALA A N 1
ATOM 916 C CA . ALA A 1 111 ? -0.986 -9.490 -7.243 1.00 82.25 111 ALA A CA 1
ATOM 917 C C . ALA A 1 111 ? -2.358 -9.343 -6.612 1.00 82.25 111 ALA A C 1
ATOM 919 O O . ALA A 1 111 ? -2.560 -8.520 -5.718 1.00 82.25 111 ALA A O 1
ATOM 920 N N . GLU A 1 112 ? -3.289 -10.145 -7.107 1.00 80.06 112 GLU A N 1
ATOM 921 C CA . GLU A 1 112 ? -4.631 -10.231 -6.556 1.00 80.06 112 GLU A CA 1
ATOM 922 C C . GLU A 1 112 ? -4.561 -10.815 -5.144 1.00 80.06 112 GLU A C 1
ATOM 924 O O . GLU A 1 112 ? -3.815 -1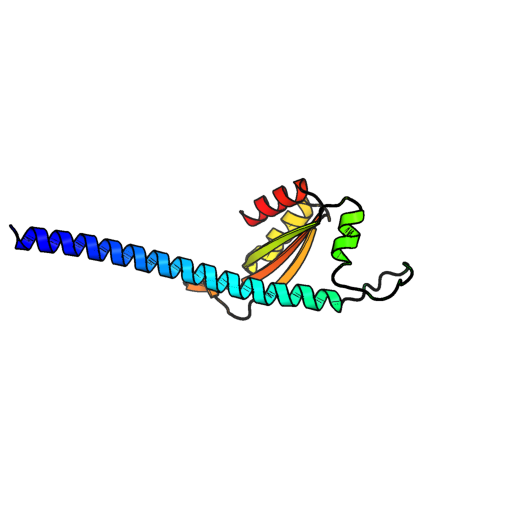1.762 -4.880 1.00 80.06 112 GLU A O 1
ATOM 929 N N . LEU A 1 113 ? -5.308 -10.209 -4.227 1.00 77.50 113 LEU A N 1
ATOM 930 C CA . LEU A 1 113 ? -5.565 -10.793 -2.926 1.00 77.50 113 LEU A CA 1
ATOM 931 C C . LEU A 1 113 ? -6.775 -11.723 -3.078 1.00 77.50 113 LEU A C 1
ATOM 933 O O . LEU A 1 113 ? -7.881 -11.251 -3.331 1.00 77.50 113 LEU A O 1
ATOM 937 N N . ASP A 1 114 ? -6.554 -13.035 -2.945 1.00 63.34 114 ASP A N 1
ATOM 938 C CA . ASP A 1 114 ? -7.607 -14.059 -3.097 1.00 63.34 114 ASP A CA 1
ATOM 939 C C . ASP A 1 114 ? -8.763 -13.882 -2.093 1.00 63.34 114 ASP A C 1
ATOM 941 O O . ASP A 1 114 ? -9.899 -14.275 -2.360 1.00 63.34 114 ASP A O 1
ATOM 945 N N . GLU A 1 115 ? -8.491 -13.275 -0.936 1.00 64.56 115 GLU A N 1
ATOM 946 C CA . GLU A 1 115 ? -9.512 -12.934 0.050 1.00 64.56 115 GLU A CA 1
ATOM 947 C C . GLU A 1 115 ? -10.157 -11.596 -0.316 1.00 64.56 115 GLU A C 1
ATOM 949 O O . GLU A 1 115 ? -9.559 -10.527 -0.179 1.00 64.56 115 GLU A O 1
ATOM 954 N N . ALA A 1 116 ? -11.404 -11.657 -0.780 1.00 62.81 116 ALA A N 1
ATOM 955 C CA . ALA A 1 116 ? -12.208 -10.465 -0.965 1.00 62.81 116 ALA A CA 1
ATOM 956 C C . ALA A 1 116 ? -12.572 -9.897 0.417 1.00 62.81 116 ALA A C 1
ATOM 958 O O . ALA A 1 116 ? -13.314 -10.514 1.182 1.00 62.81 116 ALA A O 1
ATOM 959 N N . LEU A 1 117 ? -11.985 -8.749 0.751 1.00 62.97 117 LEU A N 1
ATOM 960 C CA . LEU A 1 117 ? -12.192 -8.085 2.032 1.00 62.97 117 LEU A CA 1
ATOM 961 C C . LEU A 1 117 ? -13.462 -7.235 1.953 1.00 62.97 117 LEU A C 1
ATOM 963 O O . LEU A 1 117 ? -13.624 -6.434 1.029 1.00 62.97 117 LEU A O 1
ATOM 967 N N . GLU A 1 118 ? -14.350 -7.410 2.931 1.00 62.50 118 GLU A N 1
ATOM 968 C CA . GLU A 1 118 ? -15.475 -6.499 3.135 1.00 62.50 118 GLU A CA 1
ATOM 969 C C . GLU A 1 118 ? -14.939 -5.122 3.516 1.00 62.50 118 GLU A C 1
ATOM 971 O O . GLU A 1 118 ? -14.165 -4.975 4.467 1.00 62.50 118 GLU A O 1
ATOM 976 N N . ASP A 1 119 ? -15.356 -4.111 2.763 1.00 60.62 119 ASP A N 1
ATOM 977 C CA . ASP A 1 119 ? -15.072 -2.726 3.101 1.00 60.62 119 ASP A CA 1
ATOM 978 C C . ASP A 1 119 ? -15.788 -2.371 4.423 1.00 60.62 119 ASP A C 1
ATOM 980 O O . ASP A 1 119 ? -17.016 -2.485 4.505 1.00 60.62 119 ASP A O 1
ATOM 984 N N . PRO A 1 120 ? -15.057 -1.945 5.472 1.00 56.72 120 PRO A N 1
ATOM 985 C CA . PRO A 1 120 ? -15.641 -1.631 6.772 1.00 56.72 120 PRO A CA 1
ATOM 986 C C . PRO A 1 120 ? -16.610 -0.435 6.754 1.00 56.72 120 PRO A C 1
ATOM 988 O O . PRO A 1 120 ? -17.342 -0.263 7.730 1.00 56.72 120 PRO A O 1
ATOM 991 N N . GLU A 1 121 ? -16.629 0.385 5.697 1.00 56.66 121 GLU A N 1
ATOM 992 C CA . GLU A 1 121 ? -17.546 1.525 5.560 1.00 56.66 121 GLU A CA 1
ATOM 993 C C . GLU A 1 121 ? -18.796 1.209 4.726 1.00 56.66 121 GLU A C 1
ATOM 995 O O . GLU A 1 121 ? -19.872 1.727 5.029 1.00 56.66 121 GLU A O 1
ATOM 1000 N N . THR A 1 122 ? -18.682 0.363 3.697 1.00 63.09 122 THR A N 1
ATOM 1001 C CA . THR A 1 122 ? -19.784 0.094 2.749 1.00 63.09 122 THR A CA 1
ATOM 1002 C C . THR A 1 122 ? -20.393 -1.301 2.881 1.00 63.09 122 THR A C 1
ATOM 1004 O O . THR A 1 122 ? -21.539 -1.501 2.479 1.00 63.09 122 THR A O 1
ATOM 1007 N N . GLY A 1 123 ? -19.673 -2.261 3.471 1.00 62.78 123 GLY A N 1
ATOM 1008 C CA . GLY A 1 123 ? -20.096 -3.662 3.556 1.00 62.78 123 GLY A CA 1
ATOM 1009 C C . GLY A 1 123 ? -20.082 -4.394 2.210 1.00 62.78 123 GLY A C 1
ATOM 1010 O O . GLY A 1 123 ? -20.609 -5.500 2.113 1.00 62.78 123 GLY A O 1
ATOM 1011 N N . GLU A 1 124 ? -19.508 -3.793 1.164 1.00 68.94 124 GLU A N 1
ATOM 1012 C CA . GLU A 1 124 ? -19.364 -4.432 -0.140 1.00 68.94 124 GLU A CA 1
ATOM 1013 C C . GLU A 1 124 ? -18.095 -5.287 -0.199 1.00 68.94 124 GLU A C 1
ATOM 1015 O O . GLU A 1 124 ? -17.049 -4.959 0.367 1.00 68.94 124 GLU A O 1
ATOM 1020 N N . VAL A 1 125 ? -18.193 -6.401 -0.923 1.00 68.12 125 VAL A N 1
ATOM 1021 C CA . VAL A 1 125 ? -17.077 -7.310 -1.175 1.00 68.12 125 VAL A CA 1
ATOM 1022 C C . VAL A 1 125 ? -16.218 -6.710 -2.287 1.00 68.12 125 VAL A C 1
ATOM 1024 O O . VAL A 1 125 ? -16.523 -6.857 -3.473 1.00 68.12 125 VAL A O 1
ATOM 1027 N N . ILE A 1 126 ? -15.151 -6.006 -1.908 1.00 71.62 126 ILE A N 1
ATOM 1028 C CA . ILE A 1 126 ? -14.248 -5.347 -2.856 1.00 71.62 126 ILE A CA 1
ATOM 1029 C C . ILE A 1 126 ? -13.006 -6.216 -3.053 1.00 71.62 126 ILE A C 1
ATOM 1031 O O . ILE A 1 126 ? -12.402 -6.713 -2.103 1.00 71.62 126 ILE A O 1
ATOM 1035 N N . LYS A 1 127 ? -12.593 -6.388 -4.311 1.00 80.62 127 LYS A N 1
ATOM 1036 C CA . LYS A 1 127 ? -11.320 -7.034 -4.637 1.00 80.62 127 LYS A CA 1
ATOM 1037 C C . LYS A 1 127 ? -10.157 -6.078 -4.409 1.00 80.62 127 LYS A C 1
ATOM 1039 O O . LYS A 1 127 ? -10.136 -4.960 -4.938 1.00 80.62 127 LYS A O 1
ATOM 1044 N N . TRP A 1 128 ? -9.166 -6.555 -3.667 1.00 84.31 128 TRP A N 1
ATOM 1045 C CA . TRP A 1 128 ? -7.946 -5.821 -3.368 1.00 84.31 128 TRP A CA 1
ATOM 1046 C C . TRP A 1 128 ? -6.759 -6.427 -4.110 1.00 84.31 128 TRP A C 1
ATOM 1048 O O . TRP A 1 128 ? -6.668 -7.636 -4.309 1.00 84.31 128 TRP A O 1
ATOM 1058 N N . TYR A 1 129 ? -5.833 -5.565 -4.506 1.00 85.38 129 TYR A N 1
ATOM 1059 C CA . TYR A 1 129 ? -4.544 -5.940 -5.061 1.00 85.38 129 TYR A CA 1
ATOM 1060 C C . TYR A 1 129 ? -3.448 -5.481 -4.112 1.00 85.38 129 TYR A C 1
ATOM 1062 O O . TYR A 1 129 ? -3.456 -4.345 -3.634 1.00 85.38 129 TYR A O 1
ATOM 1070 N N . VAL A 1 130 ? -2.474 -6.350 -3.872 1.00 86.19 130 VAL A N 1
ATOM 1071 C CA . VAL A 1 130 ? -1.194 -5.952 -3.289 1.00 86.19 130 VAL A CA 1
ATOM 1072 C C . VAL A 1 130 ? -0.317 -5.459 -4.429 1.00 86.19 130 VAL A C 1
ATOM 1074 O O . VAL A 1 130 ? -0.138 -6.159 -5.428 1.00 86.19 130 VAL A O 1
ATOM 1077 N N . PHE A 1 131 ? 0.250 -4.270 -4.274 1.00 88.31 131 PHE A N 1
ATOM 1078 C CA . PHE A 1 131 ? 1.218 -3.728 -5.214 1.00 88.31 131 PHE A CA 1
ATOM 1079 C C . PHE A 1 131 ? 2.606 -3.633 -4.580 1.00 88.31 131 PHE A C 1
ATOM 1081 O O . PHE A 1 131 ? 2.752 -3.390 -3.379 1.00 88.31 131 PHE A O 1
ATOM 1088 N N . LEU A 1 132 ? 3.633 -3.784 -5.411 1.00 86.25 132 LEU A N 1
ATOM 1089 C CA . LEU A 1 132 ? 5.028 -3.520 -5.084 1.00 86.25 132 LEU A CA 1
ATOM 1090 C C . LEU A 1 132 ? 5.596 -2.546 -6.117 1.00 86.25 132 LEU A C 1
ATOM 1092 O O . LEU A 1 132 ? 5.578 -2.825 -7.313 1.00 86.25 132 LEU A O 1
ATOM 1096 N N . ILE A 1 133 ? 6.115 -1.415 -5.649 1.00 87.75 133 ILE A N 1
ATOM 1097 C CA . ILE A 1 133 ? 6.743 -0.374 -6.461 1.00 87.75 133 ILE A CA 1
ATOM 1098 C C . ILE A 1 133 ? 8.230 -0.370 -6.169 1.00 87.75 133 ILE A C 1
ATOM 1100 O O . ILE A 1 133 ? 8.639 -0.131 -5.035 1.00 87.75 133 ILE A O 1
ATOM 1104 N N . SER A 1 134 ? 9.030 -0.573 -7.204 1.00 82.25 134 SER A N 1
ATOM 1105 C CA . SER A 1 134 ? 10.478 -0.377 -7.180 1.00 82.25 134 SER A CA 1
ATOM 1106 C C . SER A 1 134 ? 10.791 0.953 -7.849 1.00 82.25 134 SER A C 1
ATOM 1108 O O . SER A 1 134 ? 10.242 1.230 -8.912 1.00 82.25 134 SER A O 1
ATOM 1110 N N . PHE A 1 135 ? 11.637 1.791 -7.256 1.00 85.38 135 PHE A N 1
ATOM 1111 C CA . PHE A 1 135 ? 11.953 3.111 -7.804 1.00 85.38 135 PHE A CA 1
ATOM 1112 C C . PHE A 1 135 ? 13.409 3.506 -7.602 1.00 85.38 135 PHE A C 1
ATOM 1114 O O . PHE A 1 135 ? 14.043 3.115 -6.623 1.00 85.38 135 PHE A O 1
ATOM 1121 N N . TRP A 1 136 ? 13.923 4.349 -8.495 1.00 81.19 136 TRP A N 1
ATOM 1122 C CA . TRP A 1 136 ? 15.299 4.839 -8.428 1.00 81.19 136 TRP A CA 1
ATOM 1123 C C . TRP A 1 136 ? 15.351 6.304 -8.007 1.00 81.19 136 TRP A C 1
ATOM 1125 O O . TRP A 1 136 ? 14.763 7.179 -8.643 1.00 81.19 136 TRP A O 1
ATOM 1135 N N . GLY A 1 137 ? 16.117 6.575 -6.951 1.00 80.75 137 GLY A N 1
ATOM 1136 C CA . GLY A 1 137 ? 16.388 7.925 -6.478 1.00 80.75 137 GLY A CA 1
ATOM 1137 C C . GLY A 1 137 ? 15.386 8.437 -5.442 1.00 80.75 137 GLY A C 1
ATOM 1138 O O . GLY A 1 137 ? 14.187 8.161 -5.454 1.00 80.75 137 GLY A O 1
ATOM 1139 N N . GLU A 1 138 ? 15.903 9.246 -4.523 1.00 82.00 138 GLU A N 1
ATOM 1140 C CA . GLU A 1 138 ? 15.165 9.718 -3.352 1.00 82.00 138 GLU A CA 1
ATOM 1141 C C . GLU A 1 138 ? 14.024 10.684 -3.705 1.00 82.00 138 GLU A C 1
ATOM 1143 O O . GLU A 1 138 ? 12.951 10.616 -3.108 1.00 82.00 138 GLU A O 1
ATOM 1148 N N . GLN A 1 139 ? 14.189 11.539 -4.720 1.00 85.19 139 GLN A N 1
ATOM 1149 C CA . GLN A 1 139 ? 13.108 12.425 -5.174 1.00 85.19 139 GLN A CA 1
ATOM 1150 C C . GLN A 1 139 ? 11.915 11.654 -5.754 1.00 85.19 139 GLN A C 1
ATOM 1152 O O . GLN A 1 139 ? 10.768 12.060 -5.557 1.00 85.19 139 GLN A O 1
ATOM 1157 N N . ILE A 1 140 ? 12.168 10.540 -6.450 1.00 87.38 140 ILE A N 1
ATOM 1158 C CA . ILE A 1 140 ? 11.104 9.677 -6.968 1.00 87.38 140 ILE A CA 1
ATOM 1159 C C . ILE A 1 140 ? 10.395 8.984 -5.806 1.00 87.38 140 ILE A C 1
ATOM 1161 O O . ILE A 1 140 ? 9.169 8.999 -5.767 1.00 87.38 140 ILE A O 1
ATOM 1165 N N . GLY A 1 141 ? 11.137 8.508 -4.802 1.00 85.75 141 GLY A N 1
ATOM 1166 C CA . GLY A 1 141 ? 10.551 7.944 -3.583 1.00 85.75 141 GLY A CA 1
ATOM 1167 C C . GLY A 1 141 ? 9.560 8.882 -2.887 1.00 85.75 141 GLY A C 1
ATOM 1168 O O . GLY A 1 141 ? 8.465 8.461 -2.519 1.00 85.75 141 GLY A O 1
ATOM 1169 N N . HIS A 1 142 ? 9.881 10.177 -2.782 1.00 89.06 142 HIS A N 1
ATOM 1170 C CA . HIS A 1 142 ? 8.958 11.171 -2.217 1.00 89.06 142 HIS A CA 1
ATOM 1171 C C . HIS A 1 142 ? 7.678 11.342 -3.048 1.00 89.06 142 HIS A C 1
ATOM 1173 O O . HIS A 1 142 ? 6.600 11.523 -2.482 1.00 89.06 142 HIS A O 1
ATOM 1179 N N . LYS A 1 143 ? 7.776 11.290 -4.383 1.00 90.06 143 LYS A N 1
ATOM 1180 C CA . LYS A 1 143 ? 6.607 11.360 -5.273 1.00 90.06 143 LYS A CA 1
ATOM 1181 C C . LYS A 1 143 ? 5.736 10.116 -5.147 1.00 90.06 143 LYS A C 1
ATOM 1183 O O . LYS A 1 143 ? 4.530 10.256 -4.998 1.00 90.06 143 LYS A O 1
ATOM 1188 N N . VAL A 1 144 ? 6.350 8.933 -5.170 1.00 89.81 144 VAL A N 1
ATOM 1189 C CA . VAL A 1 144 ? 5.655 7.649 -5.008 1.00 89.81 144 VAL A CA 1
ATOM 1190 C C . VAL A 1 144 ? 4.897 7.638 -3.688 1.00 89.81 144 VAL A C 1
ATOM 1192 O O . VAL A 1 144 ? 3.702 7.380 -3.688 1.00 89.81 144 VAL A O 1
ATOM 1195 N N . LYS A 1 145 ? 5.549 8.020 -2.584 1.00 89.44 145 LYS A N 1
ATOM 1196 C CA . LYS A 1 145 ? 4.899 8.071 -1.272 1.00 89.44 145 LYS A CA 1
ATOM 1197 C C . LYS A 1 145 ? 3.683 9.001 -1.260 1.00 89.44 145 LYS A C 1
ATOM 1199 O O . LYS A 1 145 ? 2.619 8.588 -0.831 1.00 89.44 145 LYS A O 1
ATOM 1204 N N . LYS A 1 146 ? 3.808 10.210 -1.821 1.00 90.75 146 LYS A N 1
ATOM 1205 C CA . LYS A 1 146 ? 2.672 11.139 -1.934 1.00 90.75 146 LYS A CA 1
ATOM 1206 C C . LYS A 1 146 ? 1.506 10.561 -2.730 1.00 90.75 146 LYS A C 1
ATOM 1208 O O . LYS A 1 146 ? 0.372 10.850 -2.390 1.00 90.75 146 LYS A O 1
ATOM 1213 N N . ILE A 1 147 ? 1.783 9.792 -3.781 1.00 89.75 147 ILE A N 1
ATOM 1214 C CA . ILE A 1 147 ? 0.751 9.153 -4.607 1.00 89.75 147 ILE A CA 1
ATOM 1215 C C . ILE A 1 147 ? 0.096 7.987 -3.855 1.00 89.75 147 ILE A C 1
ATOM 1217 O O . ILE A 1 147 ? -1.106 7.803 -3.980 1.00 89.75 147 ILE A O 1
ATOM 1221 N N . CYS A 1 148 ? 0.859 7.226 -3.065 1.00 87.75 148 CYS A N 1
ATOM 1222 C CA . CYS A 1 148 ? 0.320 6.159 -2.218 1.00 87.75 148 CYS A CA 1
ATOM 1223 C C . CYS A 1 148 ? -0.525 6.682 -1.046 1.00 87.75 148 CYS A C 1
ATOM 1225 O O . CYS A 1 148 ? -1.401 5.964 -0.581 1.00 87.75 148 CYS A O 1
ATOM 1227 N N . ASP A 1 149 ? -0.255 7.901 -0.573 1.00 85.50 149 ASP A N 1
ATOM 1228 C CA . ASP A 1 149 ? -0.992 8.541 0.523 1.00 85.50 149 ASP A CA 1
ATOM 1229 C C . ASP A 1 149 ? -2.281 9.266 0.045 1.00 85.50 149 ASP A C 1
ATOM 1231 O O . ASP A 1 149 ? -2.986 9.848 0.871 1.00 85.50 149 ASP A O 1
ATOM 1235 N N . CYS A 1 150 ? -2.565 9.287 -1.269 1.00 74.50 150 CYS A N 1
ATOM 1236 C CA . CYS A 1 150 ? -3.737 9.935 -1.887 1.00 74.50 150 CYS A CA 1
ATOM 1237 C C . CYS A 1 150 ? -4.925 8.977 -2.043 1.00 74.50 150 CYS A C 1
ATOM 1239 O O . CYS A 1 150 ? -6.064 9.433 -1.794 1.00 74.50 150 CYS A O 1
#

Organism: Rattus norvegicus (NCBI:txid10116)

Foldseek 3Di:
DVVVVVVVVVVVVVVVVVVVVVVVVVVVVVVVQVVLLVVVVVVVVVVVVVPDPPPDDDDDDDDDDPCPVVVVVVVVWDKDKDKDKDFPVCVVVLVVQLCVPQVPQKDKDKDKDPQQDQDPVPRDRTTMIIMMIMGTDDVSVVSNVVSVVD

InterPro domains:
  IPR002490 V-type ATPase, V0 complex, 116kDa subunit family [PF01496] (2-150)
  IPR002490 V-type ATPase, V0 complex, 116kDa subunit family [PTHR11629] (2-150)